Protein AF-A0A969C9Y7-F1 (afdb_monomer_lite)

Foldseek 3Di:
DDDPQAAEDEAEAAAALVDDDDSLVVVLVVLVVVCVVDVSAAYEYEYLADDPPRDSVCCCVSCVSVRYHYHYQHDPDNVSSVVSSVVCVVVVD

Secondary structure (DSSP, 8-state):
-PPPPPEEEEEEESSSSSS-SHHHHHHHHHHHHHHHH-TTEEEEEEESS--TTS--TTHHHHHHTS-EEEEE---SSHHHHHHHHHHHHHT--

pLDDT: mean 81.51, std 10.22, range [42.62, 92.75]

Radius of gyration: 13.91 Å; chains: 1; bounding box: 29×27×44 Å

Sequence (93 aa):
MGTPSPIRHAFIGLEIFSAEGGIQSYVRDLLRAYLAADPDWEADVFLLRDDPQCQNPFVNELVKESRLRFHYCRGGGPQLGRLRLLAKLLYHG

Structure (mmCIF, N/CA/C/O backbone):
data_AF-A0A969C9Y7-F1
#
_entry.id   AF-A0A969C9Y7-F1
#
loop_
_atom_site.group_PDB
_atom_site.id
_atom_site.type_symbol
_atom_site.label_atom_id
_atom_site.label_alt_id
_atom_site.label_comp_id
_atom_site.label_asym_id
_atom_site.label_entity_id
_atom_site.label_seq_id
_atom_site.pdbx_PDB_ins_code
_atom_site.Cartn_x
_atom_site.Cartn_y
_atom_site.Cartn_z
_atom_site.occupancy
_atom_site.B_iso_or_equiv
_atom_site.au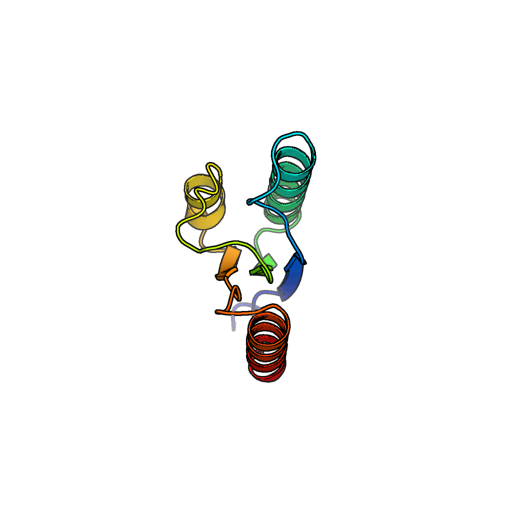th_seq_id
_atom_site.auth_comp_id
_atom_site.auth_asym_id
_atom_site.auth_atom_id
_atom_site.pdbx_PDB_model_num
ATOM 1 N N . MET A 1 1 ? 2.164 -13.164 -31.094 1.00 42.62 1 MET A N 1
ATOM 2 C CA . MET A 1 1 ? 2.957 -13.161 -29.846 1.00 42.62 1 MET A CA 1
ATOM 3 C C . MET A 1 1 ? 2.071 -12.579 -28.764 1.00 42.62 1 MET A C 1
ATOM 5 O O . MET A 1 1 ? 1.691 -11.425 -28.897 1.00 42.62 1 MET A O 1
ATOM 9 N N . GLY A 1 2 ? 1.638 -13.381 -27.789 1.00 55.25 2 GLY A N 1
ATOM 10 C CA . GLY A 1 2 ? 0.938 -12.8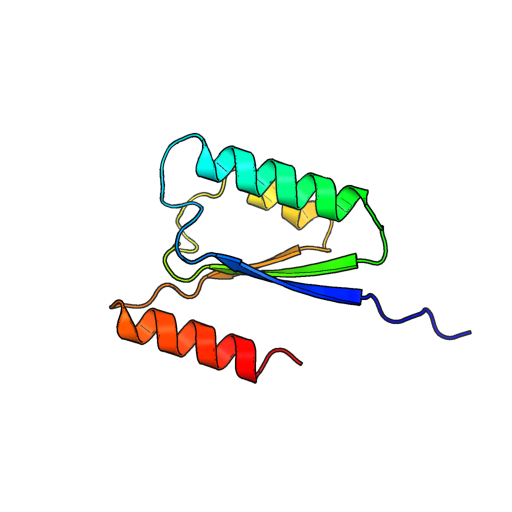43 -26.619 1.00 55.25 2 GLY A CA 1
ATOM 11 C C . GLY A 1 2 ? 1.960 -12.139 -25.737 1.00 55.25 2 GLY A C 1
ATOM 12 O O . GLY A 1 2 ? 3.027 -12.699 -25.496 1.00 55.25 2 GLY A O 1
ATOM 13 N N . THR A 1 3 ? 1.681 -10.910 -25.315 1.00 61.06 3 THR A N 1
ATOM 14 C CA . THR A 1 3 ? 2.471 -10.255 -24.268 1.00 61.06 3 THR A CA 1
ATOM 15 C C . THR A 1 3 ? 2.457 -11.155 -23.029 1.00 61.06 3 THR A C 1
ATOM 17 O O . THR A 1 3 ? 1.369 -11.620 -22.668 1.00 61.06 3 THR A O 1
ATOM 20 N N . PRO A 1 4 ? 3.609 -11.453 -22.402 1.00 65.12 4 PRO A N 1
ATOM 21 C CA . PRO A 1 4 ? 3.613 -12.197 -21.149 1.00 65.12 4 PRO A CA 1
ATOM 22 C C . PRO A 1 4 ? 2.715 -11.470 -20.144 1.00 65.12 4 PRO A C 1
ATOM 24 O O . PRO A 1 4 ? 2.724 -10.242 -20.063 1.00 65.12 4 PRO A O 1
ATOM 27 N N . SER A 1 5 ? 1.866 -12.219 -19.441 1.00 68.38 5 SER A N 1
ATOM 28 C CA . SER A 1 5 ? 1.023 -11.634 -18.404 1.00 68.38 5 SER A CA 1
ATOM 29 C C . SER A 1 5 ? 1.916 -11.100 -17.280 1.00 68.38 5 SER A C 1
ATOM 31 O O . SER A 1 5 ? 2.841 -11.808 -16.876 1.00 68.38 5 SER A O 1
ATOM 33 N N . PRO A 1 6 ? 1.659 -9.880 -16.781 1.00 75.50 6 PRO A N 1
ATOM 34 C CA . PRO A 1 6 ? 2.476 -9.274 -15.738 1.00 75.50 6 PRO A CA 1
ATOM 35 C C . PRO A 1 6 ? 2.475 -10.141 -14.476 1.00 75.50 6 PRO A C 1
ATOM 37 O O . PRO A 1 6 ? 1.443 -10.712 -14.103 1.00 75.50 6 PRO A O 1
ATOM 40 N N . ILE A 1 7 ? 3.627 -10.230 -13.808 1.00 85.69 7 ILE A N 1
ATOM 41 C CA . ILE A 1 7 ? 3.737 -10.935 -12.527 1.00 85.69 7 ILE A CA 1
ATOM 42 C C . ILE A 1 7 ? 3.084 -10.055 -11.463 1.00 85.69 7 ILE A C 1
ATOM 44 O O . ILE A 1 7 ? 3.516 -8.927 -11.216 1.00 85.69 7 ILE A O 1
ATOM 48 N N . ARG A 1 8 ? 2.025 -10.572 -10.834 1.00 88.75 8 ARG A N 1
ATOM 49 C CA . ARG A 1 8 ? 1.281 -9.873 -9.782 1.00 88.75 8 ARG A CA 1
ATOM 50 C C . ARG A 1 8 ? 1.694 -10.365 -8.406 1.00 88.75 8 ARG A C 1
ATOM 52 O O . ARG A 1 8 ? 1.530 -11.541 -8.093 1.00 88.75 8 ARG A O 1
ATOM 59 N N . HIS A 1 9 ? 2.182 -9.449 -7.579 1.0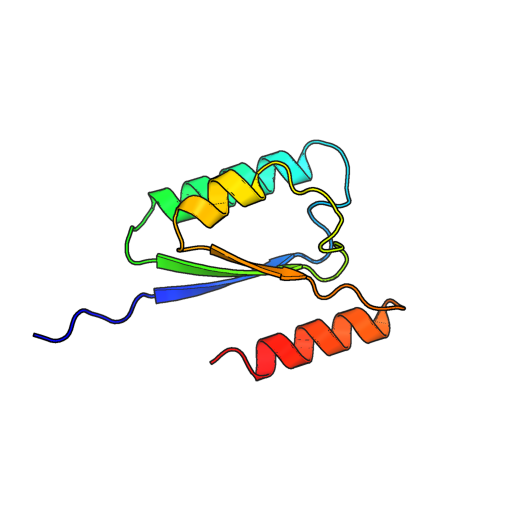0 92.31 9 HIS A N 1
ATOM 60 C CA . HIS A 1 9 ? 2.486 -9.708 -6.174 1.00 92.31 9 HIS A CA 1
ATOM 61 C C . HIS A 1 9 ? 1.425 -9.094 -5.254 1.00 92.31 9 HIS A C 1
ATOM 63 O O . HIS A 1 9 ? 0.760 -8.119 -5.599 1.00 92.31 9 HIS A O 1
ATOM 69 N N . ALA A 1 10 ? 1.298 -9.636 -4.044 1.00 92.44 10 ALA A N 1
ATOM 70 C CA . ALA A 1 10 ? 0.419 -9.097 -3.013 1.00 92.44 10 ALA A CA 1
ATOM 71 C C . ALA A 1 10 ? 1.238 -8.630 -1.804 1.00 92.44 10 ALA A C 1
ATOM 73 O O . ALA A 1 10 ? 1.950 -9.421 -1.182 1.00 92.44 10 ALA A O 1
ATOM 74 N N . PHE A 1 11 ? 1.103 -7.355 -1.436 1.00 92.44 11 PHE A N 1
ATOM 75 C CA . PHE A 1 11 ? 1.638 -6.808 -0.189 1.00 92.44 11 PHE A CA 1
ATOM 76 C C . PHE A 1 11 ? 0.511 -6.680 0.833 1.00 92.44 11 PHE A C 1
ATOM 78 O O . PHE A 1 11 ? -0.543 -6.124 0.534 1.00 92.44 11 PHE A O 1
ATOM 85 N N . ILE A 1 12 ? 0.727 -7.169 2.055 1.00 90.56 12 ILE A N 1
ATOM 86 C CA . ILE A 1 12 ? -0.277 -7.127 3.124 1.00 90.56 12 ILE A CA 1
ATOM 87 C C . ILE A 1 12 ? 0.257 -6.280 4.277 1.00 90.56 12 ILE A C 1
ATOM 89 O O . ILE A 1 12 ? 1.091 -6.715 5.069 1.00 90.56 12 ILE A O 1
ATOM 93 N N . GLY A 1 13 ? -0.255 -5.060 4.375 1.00 88.06 13 GLY A N 1
ATOM 94 C CA . GLY A 1 13 ? -0.029 -4.138 5.475 1.00 88.06 13 GLY A CA 1
ATOM 95 C C . GLY A 1 13 ? -1.106 -4.250 6.541 1.00 88.06 13 GLY A C 1
ATOM 96 O O . GLY A 1 13 ? -2.295 -4.111 6.255 1.00 88.06 13 GLY A O 1
ATOM 97 N N . LEU A 1 14 ? -0.712 -4.462 7.796 1.00 82.81 14 LEU A N 1
ATOM 98 C CA . LEU A 1 14 ? -1.671 -4.470 8.904 1.00 82.81 14 LEU A CA 1
ATOM 99 C C . LEU A 1 14 ? -2.049 -3.045 9.338 1.00 82.81 14 LEU A C 1
ATOM 101 O O . LEU A 1 14 ? -3.213 -2.778 9.622 1.00 82.81 14 LEU A O 1
ATOM 105 N N . GLU A 1 15 ? -1.079 -2.136 9.352 1.00 73.31 15 GLU A N 1
ATOM 106 C CA . GLU A 1 15 ? -1.219 -0.718 9.692 1.00 73.31 15 GLU A CA 1
ATOM 107 C C . GLU A 1 15 ? 0.029 -0.018 9.153 1.00 73.31 15 GLU A C 1
ATOM 109 O O . GLU A 1 15 ? 1.135 -0.381 9.556 1.00 73.31 15 GLU A O 1
ATOM 114 N N . ILE A 1 16 ? -0.112 0.873 8.169 1.00 72.56 16 ILE A N 1
ATOM 115 C CA . ILE A 1 16 ? 1.051 1.427 7.458 1.00 72.56 16 ILE A CA 1
ATOM 116 C C . ILE A 1 16 ? 0.982 2.948 7.419 1.00 72.56 16 ILE A C 1
ATOM 118 O O . ILE A 1 16 ? 1.929 3.612 7.833 1.00 72.56 16 ILE A O 1
ATOM 122 N N . PHE A 1 17 ? -0.123 3.496 6.924 1.00 70.94 17 PHE A N 1
ATOM 123 C CA . PHE A 1 17 ? -0.262 4.922 6.641 1.00 70.94 17 PHE A CA 1
ATOM 124 C C . PHE A 1 17 ? -0.960 5.697 7.762 1.00 70.94 17 PHE A C 1
ATOM 126 O O . PHE A 1 17 ? -0.797 6.908 7.836 1.00 70.94 17 PHE A O 1
ATOM 133 N N . SER A 1 18 ? -1.674 5.040 8.681 1.00 69.44 18 SER A N 1
ATOM 134 C CA . SER A 1 18 ? -2.216 5.706 9.875 1.00 69.44 18 SER A CA 1
ATOM 135 C C . SER A 1 18 ? -1.177 5.973 10.971 1.00 69.44 18 SER A C 1
ATOM 137 O O . SER A 1 18 ? -1.463 6.731 11.895 1.00 69.44 18 SER A O 1
ATOM 139 N N . ALA A 1 19 ? 0.010 5.364 10.895 1.00 66.56 19 ALA A N 1
ATOM 140 C CA . ALA A 1 19 ? 1.084 5.537 11.874 1.00 66.56 19 ALA A CA 1
ATOM 141 C C . ALA A 1 19 ? 2.015 6.691 11.473 1.00 66.56 19 ALA A C 1
ATOM 143 O O . ALA A 1 19 ? 2.487 6.705 10.345 1.00 66.56 19 ALA A O 1
ATOM 144 N N . GLU A 1 20 ? 2.324 7.636 12.365 1.00 63.66 20 GLU A N 1
ATOM 145 C CA . GLU A 1 20 ? 3.289 8.711 12.075 1.00 63.66 20 GLU A CA 1
ATOM 146 C C . GLU A 1 20 ? 4.740 8.197 11.965 1.00 63.66 20 GLU A C 1
ATOM 148 O O . GLU A 1 20 ? 5.171 7.302 12.696 1.00 63.66 20 GLU A O 1
ATOM 153 N N . GLY A 1 21 ? 5.534 8.823 11.089 1.00 67.81 21 GLY A N 1
ATOM 154 C CA . GLY A 1 21 ? 6.997 8.720 11.106 1.00 67.81 21 GLY A CA 1
ATOM 155 C C . GLY A 1 21 ? 7.611 7.678 10.161 1.00 67.81 21 GLY A C 1
ATOM 156 O O . GLY A 1 21 ? 7.231 7.551 8.998 1.00 67.81 21 GLY A O 1
ATOM 157 N N . GLY A 1 22 ? 8.647 6.976 10.636 1.00 73.06 22 GLY A N 1
ATOM 158 C CA . GLY A 1 22 ? 9.586 6.216 9.795 1.00 73.06 22 GLY A CA 1
ATOM 159 C C . GLY A 1 22 ? 8.998 5.016 9.042 1.00 73.06 22 GLY A C 1
ATOM 160 O O . GLY A 1 22 ? 9.508 4.666 7.979 1.00 73.06 22 GLY A O 1
ATOM 161 N N . ILE A 1 23 ? 7.911 4.418 9.540 1.00 80.69 23 ILE A N 1
ATOM 162 C CA . ILE A 1 23 ? 7.267 3.254 8.905 1.00 80.69 23 ILE A CA 1
ATOM 163 C C . ILE A 1 23 ? 6.652 3.640 7.552 1.00 80.69 23 ILE A C 1
ATOM 165 O O . ILE A 1 23 ? 6.815 2.902 6.579 1.00 80.69 23 ILE A O 1
ATOM 169 N N . GLN A 1 24 ? 6.024 4.817 7.452 1.00 78.38 24 GLN A N 1
ATOM 170 C CA . GLN A 1 24 ? 5.446 5.303 6.193 1.00 78.38 24 GLN A CA 1
ATOM 171 C C . GLN A 1 24 ? 6.521 5.499 5.118 1.00 78.38 24 GLN A C 1
ATOM 173 O O . GLN A 1 24 ? 6.371 5.028 3.990 1.00 78.38 24 GLN A O 1
ATOM 178 N N . SER A 1 25 ? 7.620 6.172 5.477 1.00 83.44 25 SER A N 1
ATOM 179 C CA . SER A 1 25 ? 8.745 6.427 4.569 1.00 83.44 25 SER A CA 1
ATOM 180 C C . SER A 1 25 ? 9.417 5.130 4.126 1.00 83.44 25 SER A C 1
ATOM 182 O O . SER A 1 25 ? 9.706 4.971 2.944 1.00 83.44 25 SER A O 1
ATOM 184 N N . TYR A 1 26 ? 9.592 4.173 5.043 1.00 86.62 26 TYR A N 1
ATOM 185 C CA . TYR A 1 26 ? 10.141 2.859 4.718 1.00 86.62 26 TYR A CA 1
ATOM 186 C C . TYR A 1 26 ? 9.275 2.110 3.698 1.00 86.62 26 TYR A C 1
ATOM 188 O O . TYR A 1 26 ? 9.789 1.640 2.684 1.00 86.62 26 TYR A O 1
ATOM 196 N N . VAL A 1 27 ? 7.958 2.027 3.926 1.00 87.25 27 VAL A N 1
ATOM 197 C CA . VAL A 1 27 ? 7.061 1.326 2.994 1.00 87.25 27 VAL A CA 1
ATOM 198 C C . VAL A 1 27 ? 7.013 2.028 1.640 1.00 87.25 27 VAL A C 1
ATOM 200 O O . VAL A 1 27 ? 7.017 1.358 0.609 1.00 87.25 27 VAL A O 1
ATOM 203 N N . ARG A 1 28 ? 7.028 3.364 1.612 1.00 86.19 28 ARG A N 1
ATOM 204 C CA . ARG A 1 28 ? 7.150 4.120 0.360 1.00 86.19 28 ARG A CA 1
ATOM 205 C C . ARG A 1 28 ? 8.411 3.728 -0.407 1.00 86.19 28 ARG A C 1
ATOM 207 O O . ARG A 1 28 ? 8.324 3.441 -1.598 1.00 86.19 28 ARG A O 1
ATOM 214 N N . ASP A 1 29 ? 9.564 3.737 0.251 1.00 89.75 29 ASP A N 1
ATOM 215 C CA . ASP A 1 29 ? 10.843 3.476 -0.412 1.00 89.75 29 ASP A CA 1
ATOM 216 C C . ASP A 1 29 ? 10.938 2.015 -0.882 1.00 89.75 29 ASP A C 1
ATOM 218 O O . ASP A 1 29 ? 11.432 1.755 -1.979 1.00 89.75 29 ASP A O 1
ATOM 222 N N . LEU A 1 30 ? 10.353 1.077 -0.131 1.00 91.38 30 LEU A N 1
ATOM 223 C CA . LEU A 1 30 ? 10.192 -0.318 -0.544 1.00 91.38 30 LEU A CA 1
ATOM 224 C C . LEU A 1 30 ? 9.313 -0.459 -1.798 1.00 91.38 30 LEU A C 1
ATOM 226 O O . LEU A 1 30 ? 9.704 -1.141 -2.743 1.00 91.38 30 LEU A O 1
ATOM 230 N N . LEU A 1 31 ? 8.148 0.198 -1.840 1.00 90.94 31 LEU A N 1
ATOM 231 C CA . LEU A 1 31 ? 7.256 0.148 -3.006 1.00 90.94 31 LEU A CA 1
ATOM 232 C C . LEU A 1 31 ? 7.875 0.824 -4.240 1.00 90.94 31 LEU A C 1
ATOM 234 O O . LEU A 1 31 ? 7.697 0.331 -5.352 1.00 90.94 31 LEU A O 1
ATOM 238 N N . ARG A 1 32 ? 8.651 1.900 -4.059 1.00 90.75 32 ARG A N 1
ATOM 239 C CA . ARG A 1 32 ? 9.439 2.507 -5.147 1.00 90.75 32 ARG A CA 1
ATOM 240 C C . ARG A 1 32 ? 10.517 1.557 -5.663 1.00 90.75 32 ARG A C 1
ATOM 242 O O . ARG A 1 32 ? 10.653 1.397 -6.871 1.00 90.75 32 ARG A O 1
ATOM 249 N N . ALA A 1 33 ? 11.262 0.912 -4.766 1.00 92.69 33 ALA A N 1
ATOM 250 C CA . ALA A 1 33 ? 12.277 -0.063 -5.154 1.00 92.69 33 ALA A CA 1
ATOM 251 C C . ALA A 1 33 ? 11.659 -1.250 -5.908 1.00 92.69 33 ALA A C 1
ATOM 253 O O . ALA A 1 33 ? 12.215 -1.687 -6.910 1.00 92.69 33 ALA A O 1
ATOM 254 N N . TYR A 1 34 ? 10.483 -1.719 -5.478 1.00 92.75 34 TYR A N 1
ATOM 255 C CA . TYR A 1 34 ? 9.719 -2.752 -6.178 1.00 92.75 34 TYR A CA 1
ATOM 256 C C . TYR A 1 34 ? 9.341 -2.327 -7.605 1.00 92.75 34 TYR A C 1
ATOM 258 O O . TYR A 1 34 ? 9.585 -3.071 -8.550 1.00 92.75 34 TYR A O 1
ATOM 266 N N . LEU A 1 35 ? 8.804 -1.114 -7.779 1.00 90.44 35 LEU A N 1
ATOM 267 C CA . LEU A 1 35 ? 8.449 -0.588 -9.102 1.00 90.44 35 LEU A CA 1
ATOM 268 C C . LEU A 1 35 ? 9.661 -0.416 -10.025 1.00 90.44 35 LEU A C 1
ATOM 270 O O . LEU A 1 35 ? 9.538 -0.630 -11.232 1.00 90.44 35 LEU A O 1
ATOM 274 N N . ALA A 1 36 ? 10.816 -0.053 -9.467 1.00 91.12 36 ALA A N 1
ATOM 275 C CA . ALA A 1 36 ? 12.061 0.110 -10.212 1.00 91.12 36 ALA A CA 1
ATOM 276 C C . ALA A 1 36 ? 12.759 -1.220 -10.553 1.00 91.12 36 ALA A C 1
ATOM 278 O O . ALA A 1 36 ? 13.589 -1.242 -11.459 1.00 91.12 36 ALA A O 1
ATOM 279 N N . ALA A 1 37 ? 12.458 -2.306 -9.832 1.00 92.50 37 ALA A N 1
ATOM 280 C CA . ALA A 1 37 ? 13.138 -3.589 -10.000 1.00 92.50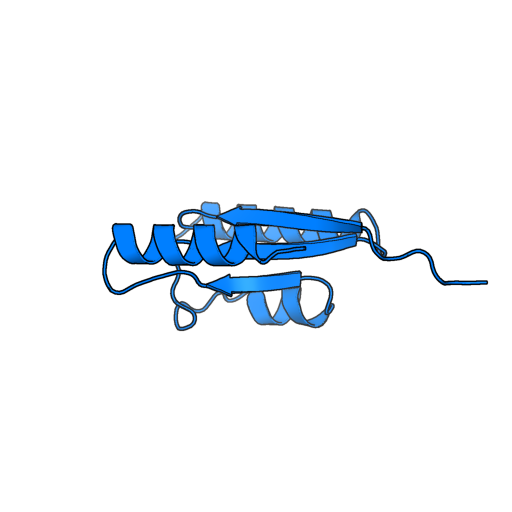 37 ALA A CA 1
ATOM 281 C C . ALA A 1 37 ? 12.793 -4.277 -11.329 1.00 92.50 37 ALA A C 1
ATOM 283 O O . ALA A 1 37 ? 13.686 -4.811 -11.983 1.00 92.50 37 ALA A O 1
ATOM 284 N N . ASP A 1 38 ? 11.519 -4.257 -11.729 1.00 89.44 38 ASP A N 1
ATOM 285 C CA . ASP A 1 38 ? 11.051 -4.906 -12.955 1.00 89.44 38 ASP A CA 1
ATOM 286 C C . ASP A 1 38 ? 9.773 -4.218 -13.470 1.00 89.44 38 ASP A C 1
ATOM 288 O O . ASP A 1 38 ? 8.788 -4.167 -12.731 1.00 89.44 38 ASP A O 1
ATOM 292 N N . PRO A 1 39 ? 9.751 -3.679 -14.705 1.00 86.25 39 PRO A N 1
ATOM 293 C CA . PRO A 1 39 ? 8.605 -2.954 -15.257 1.00 86.25 39 PRO A CA 1
ATOM 294 C C . PRO A 1 39 ? 7.356 -3.822 -15.477 1.00 86.25 39 PRO A C 1
ATOM 296 O O . PRO A 1 39 ? 6.251 -3.276 -15.472 1.00 86.25 39 PRO A O 1
ATOM 299 N N . ASP A 1 40 ? 7.507 -5.142 -15.611 1.00 88.25 40 ASP A N 1
ATOM 300 C CA . ASP A 1 40 ? 6.397 -6.078 -15.834 1.00 88.25 40 ASP A CA 1
ATOM 301 C C . ASP A 1 40 ? 5.742 -6.527 -14.518 1.00 88.25 40 ASP A C 1
ATOM 303 O O . ASP A 1 40 ? 4.766 -7.284 -14.511 1.00 88.25 40 ASP A O 1
ATOM 307 N N . TRP A 1 41 ? 6.269 -6.066 -13.380 1.00 90.88 41 TRP A N 1
ATOM 308 C CA . TRP A 1 41 ? 5.681 -6.331 -12.077 1.00 90.88 41 TRP A CA 1
ATOM 309 C C . TRP A 1 41 ? 4.546 -5.365 -11.763 1.00 90.88 41 TRP A C 1
ATOM 311 O O . TRP A 1 41 ? 4.668 -4.140 -11.868 1.00 90.88 41 TRP A O 1
ATOM 321 N N . GLU A 1 42 ? 3.458 -5.947 -11.276 1.00 92.00 42 GLU A N 1
ATOM 322 C CA . GLU A 1 42 ? 2.316 -5.251 -10.698 1.00 92.00 42 GLU A CA 1
ATOM 323 C C . GLU A 1 42 ? 2.112 -5.722 -9.259 1.00 92.00 42 GLU A C 1
ATOM 325 O O . GLU A 1 42 ? 2.498 -6.839 -8.908 1.00 92.00 42 GLU A O 1
ATOM 330 N N . ALA A 1 43 ? 1.492 -4.908 -8.408 1.00 92.44 43 ALA A N 1
ATOM 331 C CA . ALA A 1 43 ? 1.116 -5.376 -7.084 1.00 92.44 43 ALA A CA 1
ATOM 332 C C . ALA A 1 43 ? -0.195 -4.816 -6.547 1.00 92.44 43 ALA A C 1
ATOM 334 O O . ALA A 1 43 ? -0.569 -3.663 -6.777 1.00 92.44 43 ALA A O 1
ATOM 335 N N . ASP A 1 44 ? -0.844 -5.646 -5.743 1.00 92.19 44 ASP A N 1
ATOM 336 C CA . ASP A 1 44 ? -2.005 -5.299 -4.945 1.00 92.19 44 ASP A CA 1
ATOM 337 C C . ASP A 1 44 ? -1.568 -5.132 -3.484 1.00 92.19 44 ASP A C 1
ATOM 339 O O . ASP A 1 44 ? -1.001 -6.029 -2.859 1.00 92.19 44 ASP A O 1
ATOM 343 N N . VAL A 1 45 ? -1.788 -3.938 -2.940 1.00 91.00 45 VAL A N 1
ATOM 344 C CA . VAL A 1 45 ? -1.360 -3.531 -1.601 1.00 91.00 45 VAL A CA 1
ATOM 345 C C . VAL A 1 45 ? -2.581 -3.478 -0.694 1.00 91.00 45 VAL A C 1
ATOM 347 O O . VAL A 1 45 ? -3.354 -2.518 -0.710 1.00 91.00 45 VAL A O 1
ATOM 350 N N . PHE A 1 46 ? -2.776 -4.515 0.110 1.00 91.12 46 PHE A N 1
ATOM 351 C CA . PHE A 1 46 ? -3.873 -4.611 1.065 1.00 91.12 46 PHE A CA 1
ATOM 352 C C . PHE A 1 46 ? -3.512 -3.943 2.386 1.00 91.12 46 PHE A C 1
ATOM 354 O O . PHE A 1 46 ? -2.469 -4.229 2.963 1.00 91.12 46 PHE A O 1
ATOM 361 N N . LEU A 1 47 ? -4.394 -3.084 2.892 1.00 88.94 47 LEU A N 1
ATOM 362 C CA . LEU A 1 47 ? -4.182 -2.311 4.113 1.00 88.94 47 LEU A CA 1
ATOM 363 C C . LEU A 1 47 ? -5.309 -2.593 5.104 1.00 88.94 47 LEU A C 1
ATOM 365 O O . LEU A 1 47 ? -6.450 -2.198 4.881 1.00 88.94 47 LEU A O 1
ATOM 369 N N . LEU A 1 48 ? -5.018 -3.299 6.194 1.00 87.06 48 LEU A N 1
ATOM 370 C CA . LEU A 1 48 ? -6.040 -3.794 7.120 1.00 87.06 48 LEU A CA 1
ATOM 371 C C . LEU A 1 48 ? -6.697 -2.690 7.962 1.00 87.06 48 LEU A C 1
ATOM 373 O O . LEU A 1 48 ? -7.901 -2.759 8.216 1.00 87.06 48 LEU A O 1
ATOM 377 N N . ARG A 1 49 ? -5.918 -1.713 8.435 1.00 81.81 49 ARG A N 1
ATOM 378 C CA . ARG A 1 49 ? -6.383 -0.686 9.387 1.00 81.81 49 ARG A CA 1
ATOM 379 C C . ARG A 1 49 ? -6.382 0.735 8.841 1.00 81.81 49 ARG A C 1
ATOM 381 O O . ARG A 1 49 ? -7.041 1.586 9.434 1.00 81.81 49 ARG A O 1
ATOM 388 N N . ASP A 1 50 ? -5.729 0.976 7.709 1.00 80.00 50 ASP A N 1
ATOM 389 C CA . ASP A 1 50 ? -5.739 2.297 7.089 1.00 80.00 50 ASP A CA 1
ATOM 390 C C . ASP A 1 50 ? -7.099 2.580 6.450 1.00 80.00 50 ASP A C 1
ATOM 392 O O . ASP A 1 50 ? -7.722 1.713 5.827 1.00 80.00 50 ASP A O 1
ATOM 396 N N . ASP A 1 51 ? -7.557 3.816 6.616 1.00 76.31 51 ASP A N 1
ATOM 397 C CA . ASP A 1 51 ? -8.759 4.318 5.961 1.00 76.31 51 ASP A CA 1
ATOM 398 C C . ASP A 1 51 ? -8.408 4.863 4.568 1.00 76.31 51 ASP A C 1
ATOM 400 O O . ASP A 1 51 ? -7.342 5.459 4.429 1.00 76.31 51 ASP A O 1
ATOM 404 N N . PRO A 1 52 ? -9.269 4.738 3.545 1.00 71.19 52 PRO A N 1
ATOM 405 C CA . PRO A 1 52 ? -9.064 5.450 2.281 1.00 71.19 52 PRO A CA 1
ATOM 406 C C . PRO A 1 52 ? -8.999 6.983 2.442 1.00 71.19 52 PRO A C 1
ATOM 408 O O . PRO A 1 52 ? -8.414 7.656 1.599 1.00 71.19 52 PRO A O 1
ATOM 411 N N . GLN A 1 53 ? -9.576 7.544 3.512 1.00 71.81 53 GLN A N 1
ATOM 412 C CA . GLN A 1 53 ? -9.453 8.958 3.888 1.00 71.81 53 GLN A CA 1
ATOM 413 C C . GLN A 1 53 ? -8.142 9.272 4.620 1.00 71.81 53 GLN A C 1
ATOM 415 O O . GLN A 1 53 ? -7.790 10.443 4.763 1.00 71.81 53 GLN A O 1
ATOM 420 N N . CYS A 1 54 ? -7.410 8.254 5.088 1.00 70.44 54 CYS A N 1
ATOM 421 C CA . CYS A 1 54 ? -6.053 8.441 5.575 1.00 70.44 54 CYS A CA 1
ATOM 422 C C . CYS A 1 54 ? -5.205 8.853 4.372 1.00 70.44 54 CYS A C 1
ATOM 424 O O . CYS A 1 54 ? -4.985 8.062 3.452 1.00 70.44 54 CYS A O 1
ATOM 426 N N . GLN A 1 55 ? -4.791 10.120 4.347 1.00 65.12 55 GLN A N 1
ATOM 427 C CA . GLN A 1 55 ? -3.938 10.632 3.287 1.00 65.12 55 GLN A CA 1
ATOM 428 C C . GLN A 1 55 ? -2.636 9.836 3.307 1.00 65.12 55 GLN A C 1
ATOM 430 O O . GLN A 1 55 ? -1.787 10.053 4.161 1.00 65.12 55 GLN A O 1
ATOM 435 N N . ASN A 1 56 ? -2.474 8.917 2.359 1.00 71.12 56 ASN A N 1
ATOM 436 C CA . ASN A 1 56 ? -1.159 8.433 1.986 1.00 71.12 56 ASN A CA 1
ATOM 437 C C . ASN A 1 56 ? -0.575 9.496 1.040 1.00 71.12 56 ASN A C 1
ATOM 439 O O . ASN A 1 56 ? -0.970 9.529 -0.129 1.00 71.12 56 ASN A O 1
ATOM 443 N N . PRO A 1 57 ? 0.336 10.376 1.498 1.00 71.06 57 PRO A N 1
ATOM 444 C CA . PRO A 1 57 ? 0.860 11.466 0.671 1.00 71.06 57 PRO A CA 1
ATOM 445 C C . PRO A 1 57 ? 1.593 10.961 -0.581 1.00 71.06 57 PRO A C 1
ATOM 447 O O . PRO A 1 57 ? 1.782 11.715 -1.533 1.00 71.06 57 PRO A O 1
ATOM 450 N N . PHE A 1 58 ? 1.957 9.677 -0.613 1.00 72.56 58 PHE A N 1
ATOM 451 C CA . PHE A 1 58 ? 2.671 9.035 -1.711 1.00 72.56 58 PHE A CA 1
ATOM 452 C C . PHE A 1 58 ? 1.748 8.257 -2.655 1.00 72.56 58 PHE A C 1
ATOM 454 O O . PHE A 1 58 ? 2.207 7.802 -3.699 1.00 72.56 58 PHE A O 1
ATOM 461 N N . VAL A 1 59 ? 0.450 8.112 -2.343 1.00 76.88 59 VAL A N 1
ATOM 462 C CA . VAL A 1 59 ? -0.473 7.306 -3.165 1.00 76.88 59 VAL A CA 1
ATOM 463 C C . VAL A 1 59 ? -0.559 7.839 -4.588 1.00 76.88 59 VAL A C 1
ATOM 465 O O . VAL A 1 59 ? -0.468 7.073 -5.534 1.00 76.88 59 VAL A O 1
ATOM 468 N N . ASN A 1 60 ? -0.635 9.158 -4.758 1.00 75.31 60 ASN A N 1
ATOM 469 C CA . ASN A 1 60 ? -0.732 9.772 -6.079 1.00 75.31 60 ASN A CA 1
ATOM 470 C C . ASN A 1 60 ? 0.558 9.619 -6.889 1.00 75.31 60 ASN A C 1
ATOM 472 O O . ASN A 1 60 ? 0.508 9.635 -8.111 1.00 75.31 60 ASN A O 1
ATOM 476 N N . GLU A 1 61 ? 1.709 9.503 -6.231 1.00 78.81 61 GLU A N 1
ATOM 477 C CA . GLU A 1 61 ? 2.985 9.241 -6.895 1.00 78.81 61 GLU A CA 1
ATOM 478 C C . GLU A 1 61 ? 3.073 7.772 -7.322 1.00 78.81 61 GLU A C 1
ATOM 480 O O . GLU A 1 61 ? 3.327 7.480 -8.483 1.00 78.81 61 GLU A O 1
ATOM 485 N N . LEU A 1 62 ? 2.774 6.857 -6.399 1.00 78.88 62 LEU A N 1
ATOM 486 C CA . LEU A 1 62 ? 2.893 5.412 -6.589 1.00 78.88 62 LEU A CA 1
ATOM 487 C C . LEU A 1 62 ? 1.810 4.826 -7.513 1.00 78.88 62 LEU A C 1
ATOM 489 O O . LEU A 1 62 ? 2.069 3.880 -8.252 1.00 78.88 62 LEU A O 1
ATOM 493 N N . VAL A 1 63 ? 0.595 5.384 -7.498 1.00 76.19 63 VAL A N 1
ATOM 494 C CA . VAL A 1 63 ? -0.526 4.953 -8.357 1.00 76.19 63 VAL A CA 1
ATOM 495 C C . VAL A 1 63 ? -0.424 5.541 -9.765 1.00 76.19 63 VAL A C 1
ATOM 497 O O . VAL A 1 63 ? -0.956 4.945 -10.698 1.00 76.19 63 VAL A O 1
ATOM 500 N N . LYS A 1 64 ? 0.289 6.662 -9.967 1.00 70.00 64 LYS A N 1
ATOM 501 C CA . LYS A 1 64 ? 0.507 7.232 -11.313 1.00 70.00 64 LYS A CA 1
ATOM 502 C C . LYS A 1 64 ? 1.157 6.236 -12.268 1.00 70.00 64 LYS A C 1
ATOM 504 O O . LYS A 1 64 ? 0.865 6.268 -13.459 1.00 70.00 64 LYS A O 1
ATOM 509 N N . GLU A 1 65 ? 1.970 5.321 -11.751 1.00 69.56 65 GLU A N 1
ATOM 510 C CA . GLU A 1 65 ? 2.581 4.261 -12.551 1.00 69.56 65 GLU A CA 1
ATOM 511 C C . GLU A 1 65 ? 1.600 3.143 -12.956 1.00 69.56 65 GLU A C 1
ATOM 513 O O . GLU A 1 65 ? 1.994 2.233 -13.670 1.00 69.56 65 GLU A O 1
ATOM 518 N N . SER A 1 66 ? 0.324 3.188 -12.539 1.00 75.00 66 SER A N 1
ATOM 519 C CA . SER A 1 66 ? -0.750 2.211 -12.838 1.00 75.00 66 SER A CA 1
ATOM 520 C C . SER A 1 66 ? -0.447 0.746 -12.476 1.00 75.00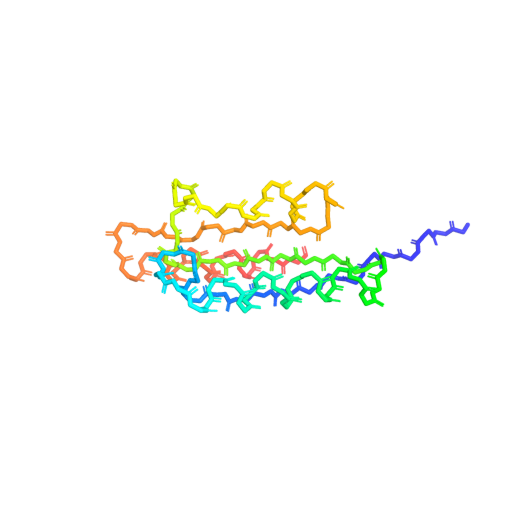 66 SER A C 1
ATOM 522 O O . SER A 1 66 ? -1.241 -0.145 -12.769 1.00 75.00 66 SER A O 1
ATOM 524 N N . ARG A 1 67 ? 0.674 0.500 -11.793 1.00 88.19 67 ARG A N 1
ATOM 525 C CA . ARG A 1 67 ? 1.200 -0.828 -11.445 1.00 88.19 67 ARG A CA 1
ATOM 526 C C . ARG A 1 67 ? 0.962 -1.217 -9.988 1.00 88.19 67 ARG A C 1
ATOM 528 O O . ARG A 1 67 ? 1.144 -2.377 -9.635 1.00 88.19 67 ARG A O 1
ATOM 535 N N . LEU A 1 68 ? 0.526 -0.275 -9.146 1.00 90.12 68 LEU A N 1
ATOM 536 C CA . LEU A 1 68 ? 0.147 -0.522 -7.753 1.00 90.12 68 LEU A CA 1
ATOM 537 C C . LEU A 1 68 ? -1.338 -0.237 -7.533 1.00 90.12 68 LEU A C 1
ATOM 539 O O . LEU A 1 68 ? -1.833 0.843 -7.861 1.00 90.12 68 LEU A O 1
ATOM 543 N N . ARG A 1 69 ? -2.039 -1.189 -6.918 1.00 89.81 69 ARG A N 1
ATOM 544 C CA . ARG A 1 69 ? -3.458 -1.079 -6.558 1.00 89.81 69 ARG A CA 1
ATOM 545 C C . ARG A 1 69 ? -3.609 -1.158 -5.047 1.00 89.81 69 ARG A C 1
ATOM 547 O O . ARG A 1 69 ? -3.285 -2.168 -4.437 1.00 89.81 69 ARG A O 1
ATOM 554 N N . PHE A 1 70 ? -4.108 -0.096 -4.424 1.00 88.31 70 PHE A N 1
ATOM 555 C CA . PHE A 1 70 ? -4.288 -0.061 -2.972 1.00 88.31 70 PHE A CA 1
ATOM 556 C C . PHE A 1 70 ? -5.688 -0.535 -2.568 1.00 88.31 70 PHE A C 1
ATOM 558 O O . PHE A 1 70 ? -6.710 -0.105 -3.108 1.00 88.31 70 PHE A O 1
ATOM 565 N N . HIS A 1 71 ? -5.745 -1.408 -1.566 1.00 89.38 71 HIS A N 1
ATOM 566 C CA . HIS A 1 71 ? -6.965 -2.004 -1.046 1.00 89.38 71 HIS A CA 1
ATOM 567 C C . HIS A 1 71 ? -7.107 -1.752 0.451 1.00 89.38 71 HIS A C 1
ATOM 569 O O . HIS A 1 71 ? -6.693 -2.554 1.287 1.00 89.38 71 HIS A O 1
ATOM 575 N N . TYR A 1 72 ? -7.799 -0.672 0.787 1.00 88.19 72 TYR A N 1
ATOM 576 C CA . TYR A 1 72 ? -8.153 -0.351 2.163 1.00 88.19 72 TYR A CA 1
ATOM 577 C C . TYR A 1 72 ? -9.242 -1.301 2.667 1.00 88.19 72 TYR A C 1
ATOM 579 O O . TYR A 1 72 ? -10.320 -1.424 2.079 1.00 88.19 72 TYR A O 1
ATOM 587 N N . CYS A 1 73 ? -8.926 -2.016 3.738 1.00 87.25 73 CYS A N 1
ATOM 588 C CA . CYS A 1 73 ? -9.753 -3.053 4.341 1.00 87.25 73 CYS A CA 1
ATOM 589 C C . CYS A 1 73 ? -10.252 -2.655 5.733 1.00 87.25 73 CYS A C 1
ATOM 591 O O . CYS A 1 73 ? -10.918 -3.468 6.373 1.00 87.25 73 CYS A O 1
ATOM 593 N N . ARG A 1 74 ? -9.996 -1.418 6.192 1.00 84.38 74 ARG A N 1
ATOM 594 C CA . ARG A 1 74 ? -10.524 -0.914 7.466 1.00 84.38 74 ARG A CA 1
ATOM 595 C C . ARG A 1 74 ? -12.033 -1.137 7.536 1.00 84.38 74 ARG A C 1
ATOM 597 O O . ARG A 1 74 ? -12.761 -0.883 6.578 1.00 84.38 74 ARG A O 1
ATOM 604 N N . GLY A 1 75 ? -12.502 -1.657 8.667 1.00 79.75 75 GLY A N 1
ATOM 605 C CA . GLY A 1 75 ? -13.915 -1.898 8.959 1.00 79.75 75 GLY A CA 1
ATOM 606 C C . GLY A 1 75 ? -14.336 -1.241 10.271 1.00 79.75 75 GLY A C 1
ATOM 607 O O . GLY A 1 75 ? -13.489 -0.760 11.018 1.00 79.75 75 GLY A O 1
ATOM 608 N N . GLY A 1 76 ? -15.639 -1.265 10.580 1.00 80.62 76 GLY A N 1
ATOM 609 C CA . GLY A 1 76 ? -16.201 -0.689 11.816 1.00 80.62 76 GLY A CA 1
ATOM 610 C C . GLY A 1 76 ? -15.722 -1.344 13.123 1.00 80.62 76 GLY A C 1
ATOM 611 O O . GLY A 1 76 ? -16.076 -0.890 14.202 1.00 80.62 76 GLY A O 1
ATOM 612 N N . GLY A 1 77 ? -14.907 -2.400 13.037 1.00 83.06 77 GLY A N 1
ATOM 613 C CA . GLY A 1 77 ? -14.214 -3.024 14.158 1.00 83.06 77 GLY A CA 1
ATOM 614 C C . GLY A 1 77 ? -13.061 -3.924 13.683 1.00 83.06 77 GLY A C 1
ATOM 615 O O . GLY A 1 77 ? -12.983 -4.247 12.490 1.00 83.06 77 GLY A O 1
ATOM 616 N N . PRO A 1 78 ? -12.174 -4.381 14.590 1.00 80.56 78 PRO A N 1
ATOM 617 C CA . PRO A 1 78 ? -10.968 -5.135 14.227 1.00 80.56 78 PRO A CA 1
ATOM 618 C C . PRO A 1 78 ? -11.246 -6.444 13.477 1.00 80.56 78 PRO A C 1
ATOM 620 O O . PRO A 1 78 ? -10.505 -6.817 12.570 1.00 80.56 78 PRO A O 1
ATOM 623 N N . GLN A 1 79 ? -12.320 -7.146 13.844 1.00 86.81 79 GLN A N 1
ATOM 624 C CA . GLN A 1 79 ? -12.705 -8.420 13.228 1.00 86.81 79 GLN A CA 1
ATOM 625 C C . GLN A 1 79 ? -13.277 -8.218 11.819 1.00 86.81 79 GLN A C 1
ATOM 627 O O . GLN A 1 79 ? -12.929 -8.955 10.901 1.00 86.81 79 GLN A O 1
ATOM 632 N N . LEU A 1 80 ? -14.084 -7.169 11.626 1.00 87.12 80 LEU A N 1
ATOM 633 C CA . LEU A 1 80 ? -14.655 -6.816 10.324 1.00 87.12 80 LEU A CA 1
ATOM 634 C C . LEU A 1 80 ? -13.571 -6.447 9.310 1.00 87.12 80 LEU A C 1
ATOM 636 O O . LEU A 1 80 ? -13.659 -6.852 8.154 1.00 87.12 80 LEU A O 1
ATOM 640 N N . GLY A 1 81 ? -12.534 -5.721 9.739 1.00 85.50 81 GLY A N 1
ATOM 641 C CA . GLY A 1 81 ? -11.403 -5.423 8.862 1.00 85.50 81 GLY A CA 1
ATOM 642 C C . GLY A 1 81 ? -10.675 -6.690 8.408 1.00 85.50 81 GLY A C 1
ATOM 643 O O . GLY A 1 81 ? -10.387 -6.856 7.223 1.00 85.50 81 GLY A O 1
ATOM 644 N N . ARG A 1 82 ? -10.445 -7.635 9.333 1.00 89.25 82 ARG A N 1
ATOM 645 C CA . ARG A 1 82 ? -9.792 -8.920 9.018 1.00 89.25 82 ARG A CA 1
ATOM 646 C C . ARG A 1 82 ? -10.625 -9.748 8.048 1.00 89.25 82 ARG A C 1
ATOM 648 O O . ARG A 1 82 ? -10.068 -10.324 7.122 1.00 89.25 82 ARG A O 1
ATOM 655 N N . LEU A 1 83 ? -11.946 -9.763 8.225 1.00 89.06 83 LEU A N 1
ATOM 656 C CA . LEU A 1 83 ? -12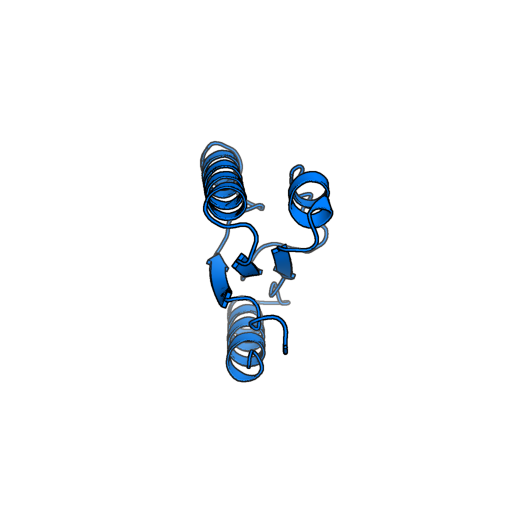.850 -10.461 7.316 1.00 89.06 83 LEU A CA 1
ATOM 657 C C . LEU A 1 83 ? -12.830 -9.841 5.910 1.00 89.06 83 LEU A C 1
ATOM 659 O O . LEU A 1 83 ? -12.793 -10.578 4.931 1.00 89.06 83 LEU A O 1
ATOM 663 N N . ARG A 1 84 ? -12.787 -8.504 5.797 1.00 88.00 84 ARG A N 1
ATOM 664 C CA . ARG A 1 84 ? -12.629 -7.813 4.503 1.00 88.00 84 ARG A CA 1
ATOM 665 C C . ARG A 1 84 ? -11.308 -8.161 3.827 1.00 88.00 84 ARG A C 1
ATOM 667 O O . ARG A 1 84 ? -11.312 -8.433 2.632 1.00 88.00 84 ARG A O 1
ATOM 674 N N . LEU A 1 85 ? -10.207 -8.175 4.579 1.00 88.94 85 LEU A N 1
ATOM 675 C CA . LEU A 1 85 ? -8.898 -8.574 4.063 1.00 88.94 85 LEU A CA 1
ATOM 676 C C . LEU A 1 85 ? -8.923 -10.018 3.548 1.00 88.94 85 LEU A C 1
ATOM 678 O O . LEU A 1 85 ? -8.532 -10.260 2.413 1.00 88.94 85 LEU A O 1
ATOM 682 N N . LEU A 1 86 ? -9.428 -10.955 4.356 1.00 90.00 86 LEU A N 1
ATOM 683 C CA . LEU A 1 86 ? -9.551 -12.363 3.972 1.00 90.00 86 LEU A CA 1
ATOM 684 C C . LEU A 1 86 ? -10.412 -12.535 2.723 1.00 90.00 86 LEU A C 1
ATOM 686 O O . LEU A 1 86 ? -10.002 -13.228 1.801 1.00 90.00 86 LEU A O 1
ATOM 690 N N . ALA A 1 87 ? -11.571 -11.876 2.667 1.00 89.38 87 ALA A N 1
ATOM 691 C CA . ALA A 1 87 ? -12.425 -11.908 1.488 1.00 89.38 87 ALA A CA 1
ATOM 692 C C . ALA A 1 87 ? -11.670 -11.394 0.259 1.00 89.38 87 ALA A C 1
ATOM 694 O O . ALA A 1 87 ? -11.641 -12.070 -0.763 1.00 89.38 87 ALA A O 1
ATOM 695 N N . LYS A 1 88 ? -10.999 -10.241 0.363 1.00 88.62 88 LYS A N 1
ATOM 696 C CA . LYS A 1 88 ? -10.227 -9.705 -0.758 1.00 88.62 88 LYS A CA 1
ATOM 697 C C . LYS A 1 88 ? -9.128 -10.654 -1.219 1.00 88.62 88 LYS A C 1
ATOM 699 O O . LYS A 1 88 ? -9.013 -10.825 -2.418 1.00 88.62 88 LYS A O 1
ATOM 704 N N . LEU A 1 89 ? -8.385 -11.284 -0.308 1.00 87.31 89 LEU A N 1
ATOM 705 C CA . LEU A 1 89 ? -7.337 -12.252 -0.651 1.00 87.31 89 LEU A CA 1
ATOM 706 C C . LEU A 1 89 ? -7.897 -13.530 -1.288 1.00 87.31 89 LEU A C 1
ATOM 708 O O . LEU A 1 89 ? -7.303 -14.045 -2.224 1.00 87.31 89 LEU A O 1
ATOM 712 N N . LEU A 1 90 ? -9.042 -14.033 -0.819 1.00 86.94 90 LEU A N 1
ATOM 713 C CA . LEU A 1 90 ? -9.682 -15.223 -1.397 1.00 86.94 90 LEU A CA 1
ATOM 714 C C . LEU A 1 90 ? -10.219 -14.974 -2.812 1.00 86.94 90 LEU A C 1
ATOM 716 O O . LEU A 1 90 ? -10.218 -15.887 -3.630 1.00 86.94 90 LEU A O 1
ATOM 720 N N . TYR A 1 91 ? -10.664 -13.749 -3.096 1.00 81.88 91 TYR A N 1
ATOM 721 C CA . TYR A 1 91 ? -11.090 -13.324 -4.432 1.00 81.88 91 TYR A CA 1
ATOM 722 C C . TYR A 1 91 ? -9.965 -12.642 -5.228 1.00 81.88 91 TYR A C 1
ATOM 724 O O . TYR A 1 91 ? -10.224 -12.080 -6.290 1.00 81.88 91 TYR A O 1
ATOM 732 N N . HIS A 1 92 ? -8.730 -12.667 -4.717 1.00 71.12 92 HIS A N 1
ATOM 733 C CA . HIS A 1 92 ? -7.550 -12.163 -5.405 1.00 71.12 92 HIS A CA 1
ATOM 734 C C . HIS A 1 92 ? -6.936 -13.308 -6.218 1.00 71.12 92 HIS A C 1
ATOM 736 O O . HIS A 1 92 ? -6.117 -14.071 -5.708 1.00 71.12 92 HIS A O 1
ATOM 742 N N . GLY A 1 93 ? -7.396 -13.454 -7.463 1.00 55.66 93 GLY A N 1
ATOM 743 C CA . GLY A 1 93 ? -6.944 -14.454 -8.432 1.00 55.66 93 GLY A CA 1
ATOM 744 C C . GLY A 1 93 ? -7.039 -13.918 -9.848 1.00 55.66 93 GLY A C 1
ATOM 745 O O . GLY A 1 93 ? -8.071 -13.278 -10.152 1.00 55.66 93 GLY A O 1
#